Protein AF-A0A6P0RF67-F1 (afdb_monomer)

Solvent-accessible surface area (backbone atoms only — not comparable to full-atom values): 5503 Å² total; per-residue (Å²): 92,56,65,74,38,32,66,65,65,37,50,53,56,42,73,73,34,94,87,54,53,74,92,76,59,65,87,52,50,68,58,55,54,50,52,53,53,31,57,76,66,72,48,88,80,83,86,59,62,71,60,48,37,58,47,39,78,78,45,77,30,48,38,91,97,43,76,50,61,30,74,58,29,51,50,52,53,50,52,55,50,49,64,56,53,53,63,63,6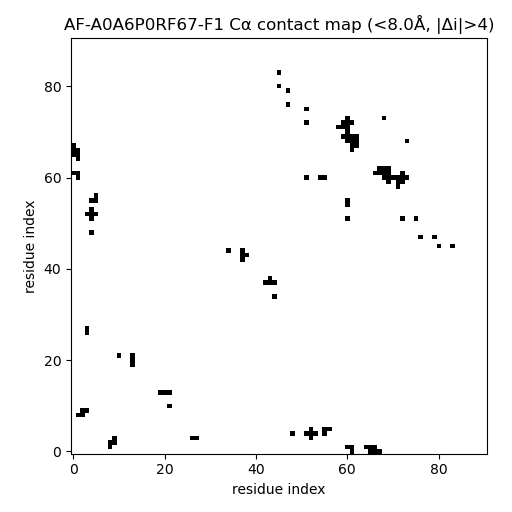9,82,104

Structure (mmCIF, N/CA/C/O backbone):
data_AF-A0A6P0RF67-F1
#
_entry.id   AF-A0A6P0RF67-F1
#
loop_
_atom_site.group_PDB
_atom_site.id
_atom_site.type_symbol
_atom_site.label_atom_id
_atom_site.label_alt_id
_atom_site.label_comp_id
_atom_site.label_asym_id
_atom_site.label_entity_id
_atom_site.label_seq_id
_atom_site.pdbx_PDB_ins_code
_atom_site.Cartn_x
_atom_site.Cartn_y
_atom_site.Cartn_z
_atom_site.occupancy
_atom_site.B_iso_or_equiv
_atom_site.auth_seq_id
_atom_site.auth_comp_id
_atom_site.auth_asym_id
_atom_site.auth_atom_id
_atom_site.pdbx_PDB_model_num
ATOM 1 N N . ASP A 1 1 ? 0.083 1.986 -4.388 1.00 85.38 1 ASP A N 1
ATOM 2 C CA . ASP A 1 1 ? 0.461 1.757 -5.793 1.00 85.38 1 ASP A CA 1
ATOM 3 C C . ASP A 1 1 ? 1.573 0.718 -5.853 1.00 85.38 1 ASP A C 1
ATOM 5 O O . ASP A 1 1 ? 2.302 0.582 -4.871 1.00 85.38 1 ASP A O 1
ATOM 9 N N . GLU A 1 2 ? 1.687 -0.015 -6.959 1.00 90.94 2 GLU A N 1
ATOM 10 C CA . GLU A 1 2 ? 2.681 -1.066 -7.185 1.00 90.94 2 GLU A CA 1
ATOM 11 C C . GLU A 1 2 ? 4.105 -0.531 -6.976 1.00 90.94 2 GLU A C 1
ATOM 13 O O . GLU A 1 2 ? 4.896 -1.144 -6.264 1.00 90.94 2 GLU A O 1
ATOM 18 N N . TYR A 1 3 ? 4.390 0.685 -7.449 1.00 90.25 3 TYR A N 1
ATOM 19 C CA . TYR A 1 3 ? 5.668 1.379 -7.239 1.00 90.25 3 TYR A CA 1
ATOM 20 C C . TYR A 1 3 ? 6.051 1.583 -5.762 1.00 90.25 3 TYR A C 1
ATOM 22 O O . TYR A 1 3 ? 7.222 1.753 -5.441 1.00 90.25 3 TYR A O 1
ATOM 30 N N . GLN A 1 4 ? 5.086 1.576 -4.834 1.00 90.56 4 GLN A N 1
ATOM 31 C CA . GLN A 1 4 ? 5.367 1.713 -3.398 1.00 90.56 4 GLN A CA 1
ATOM 32 C C . GLN A 1 4 ? 5.745 0.385 -2.732 1.00 90.56 4 GLN A C 1
ATOM 34 O O . GLN A 1 4 ? 6.182 0.388 -1.577 1.00 90.56 4 GLN A O 1
ATOM 39 N N . VAL A 1 5 ? 5.506 -0.738 -3.413 1.00 91.88 5 VAL A N 1
ATOM 40 C CA . VAL A 1 5 ? 5.660 -2.091 -2.860 1.00 91.88 5 VAL A CA 1
ATOM 41 C C . VAL A 1 5 ? 6.604 -2.974 -3.670 1.00 91.88 5 VAL A C 1
ATOM 43 O O . VAL A 1 5 ? 7.023 -4.010 -3.168 1.00 91.88 5 VAL A O 1
ATOM 46 N N . ASN A 1 6 ? 6.939 -2.561 -4.890 1.00 91.75 6 ASN A N 1
ATOM 47 C CA . ASN A 1 6 ? 7.833 -3.251 -5.801 1.00 91.75 6 ASN A CA 1
ATOM 48 C C . ASN A 1 6 ? 9.073 -2.378 -6.055 1.00 91.75 6 ASN A C 1
ATOM 50 O O . ASN A 1 6 ? 9.061 -1.486 -6.904 1.00 91.75 6 ASN A O 1
ATOM 54 N N . ASP A 1 7 ? 10.138 -2.628 -5.288 1.00 89.81 7 ASP A N 1
ATOM 55 C CA . ASP A 1 7 ? 11.401 -1.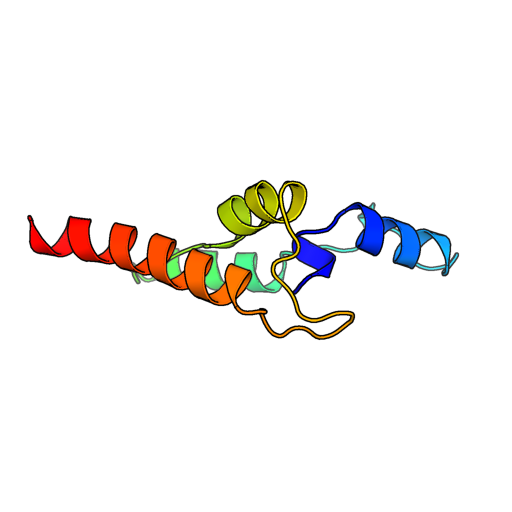891 -5.413 1.00 89.81 7 ASP A CA 1
ATOM 56 C C . ASP A 1 7 ? 12.072 -2.113 -6.777 1.00 89.81 7 ASP A C 1
ATOM 58 O O . ASP A 1 7 ? 12.763 -1.218 -7.255 1.00 89.81 7 ASP A O 1
ATOM 62 N N . GLU A 1 8 ? 11.882 -3.274 -7.410 1.00 90.25 8 GLU A N 1
ATOM 63 C CA . GLU A 1 8 ? 12.436 -3.568 -8.737 1.00 90.25 8 GLU A CA 1
ATOM 64 C C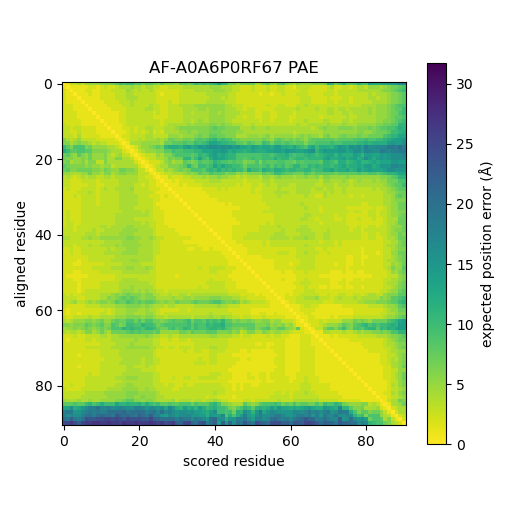 . GLU A 1 8 ? 11.815 -2.643 -9.787 1.00 90.25 8 GLU A C 1
ATOM 66 O O . GLU A 1 8 ? 12.535 -1.865 -10.409 1.00 90.25 8 GLU A O 1
ATOM 71 N N . LEU A 1 9 ? 10.481 -2.618 -9.869 1.00 89.31 9 LEU A N 1
ATOM 72 C CA . LEU A 1 9 ? 9.734 -1.731 -10.769 1.00 89.31 9 LEU A CA 1
ATOM 73 C C . LEU A 1 9 ? 10.063 -0.248 -10.531 1.00 89.31 9 LEU A C 1
ATOM 75 O O . LEU A 1 9 ? 10.190 0.550 -11.464 1.00 89.31 9 LEU A O 1
ATOM 79 N N . LEU A 1 10 ? 10.201 0.140 -9.264 1.00 89.62 10 LEU A N 1
ATOM 80 C CA . LEU A 1 10 ? 10.583 1.498 -8.912 1.00 89.62 10 LEU A CA 1
ATOM 81 C C . LEU A 1 10 ? 12.002 1.832 -9.398 1.0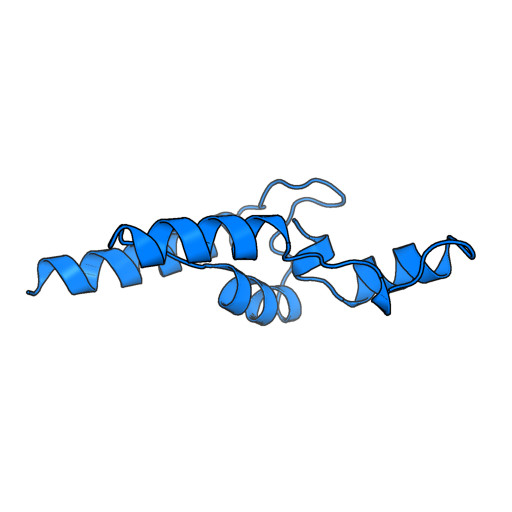0 89.62 10 LEU A C 1
ATOM 83 O O . LEU A 1 10 ? 12.219 2.897 -9.973 1.00 89.62 10 LEU A O 1
ATOM 87 N N . ASN A 1 11 ? 12.969 0.938 -9.179 1.00 89.44 11 ASN A N 1
ATOM 88 C CA . ASN A 1 11 ? 14.352 1.145 -9.606 1.00 89.44 11 ASN A CA 1
ATOM 89 C C . ASN A 1 11 ? 14.483 1.168 -11.133 1.00 89.44 11 ASN A C 1
ATOM 91 O O . ASN A 1 11 ? 15.265 1.965 -11.641 1.00 89.44 11 ASN A O 1
ATOM 95 N N . GLU A 1 12 ? 13.709 0.354 -11.858 1.00 89.88 12 GLU A N 1
ATOM 96 C CA . GLU A 1 12 ? 13.621 0.415 -13.324 1.00 89.88 12 GLU A CA 1
ATOM 97 C C . GLU A 1 12 ? 13.186 1.805 -13.797 1.00 89.88 12 GLU A C 1
ATOM 99 O O . GLU A 1 12 ? 13.791 2.366 -14.707 1.00 89.88 12 GLU A O 1
ATOM 104 N N . THR A 1 13 ? 12.204 2.403 -13.117 1.00 87.19 13 THR A N 1
ATOM 105 C CA . THR A 1 13 ? 11.710 3.746 -13.449 1.00 87.19 13 THR A CA 1
ATOM 106 C C . THR A 1 13 ? 12.803 4.801 -13.256 1.00 87.19 13 THR A C 1
ATOM 108 O O . THR A 1 13 ? 13.027 5.624 -14.135 1.00 87.19 13 THR A O 1
ATOM 111 N N . PHE A 1 14 ? 13.539 4.774 -12.140 1.00 89.31 14 PHE A N 1
ATOM 112 C CA . PHE A 1 14 ? 14.647 5.719 -11.925 1.00 89.31 14 PHE A CA 1
ATOM 113 C C . PHE A 1 14 ? 15.843 5.476 -12.850 1.00 89.31 14 PHE A C 1
ATOM 115 O O . PHE A 1 14 ? 16.550 6.421 -13.179 1.00 89.31 14 PHE A O 1
ATOM 122 N N . ALA A 1 15 ? 16.081 4.234 -13.274 1.00 87.88 15 ALA A N 1
ATOM 123 C CA . ALA A 1 15 ? 17.141 3.921 -14.228 1.00 87.88 15 ALA A 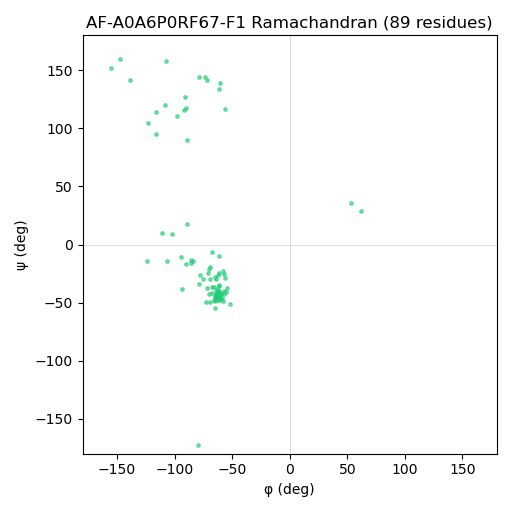CA 1
ATOM 124 C C . ALA A 1 15 ? 16.825 4.413 -15.652 1.00 87.88 15 ALA A C 1
ATOM 126 O O . ALA A 1 15 ? 17.748 4.625 -16.434 1.00 87.88 15 ALA A O 1
ATOM 127 N N . GLU A 1 16 ? 15.544 4.587 -15.995 1.00 88.88 16 GLU A N 1
ATOM 128 C CA . GLU A 1 16 ? 15.111 5.092 -17.304 1.00 88.88 16 GLU A CA 1
ATOM 129 C C . GLU A 1 16 ? 15.269 6.618 -17.440 1.00 88.88 16 GLU A C 1
ATOM 131 O O . GLU A 1 16 ? 15.456 7.118 -18.551 1.00 88.88 16 GLU A O 1
ATOM 136 N N . TYR A 1 17 ? 15.231 7.368 -16.332 1.00 86.25 17 TYR A N 1
ATOM 137 C CA . TYR A 1 17 ? 15.220 8.833 -16.346 1.00 86.25 17 TYR A CA 1
ATOM 138 C C . TYR A 1 17 ? 16.381 9.435 -15.539 1.00 86.25 17 TYR A C 1
ATOM 140 O O . TYR A 1 17 ? 16.307 9.539 -14.317 1.00 86.25 17 TYR A O 1
ATOM 148 N N . ASP A 1 18 ? 17.405 9.936 -16.239 1.00 79.56 18 ASP A N 1
ATOM 149 C CA . ASP A 1 18 ? 18.630 10.520 -15.654 1.00 79.56 18 ASP A CA 1
ATOM 150 C C . ASP A 1 18 ? 18.385 11.708 -14.694 1.00 79.56 18 ASP A C 1
ATOM 152 O O . ASP A 1 18 ? 19.195 11.975 -13.802 1.00 79.56 18 ASP A O 1
ATOM 156 N N . ASP A 1 19 ? 17.270 12.426 -14.859 1.00 83.81 19 ASP A N 1
ATOM 157 C CA . ASP A 1 19 ? 16.919 13.594 -14.041 1.00 83.81 19 ASP A CA 1
ATOM 158 C C . ASP A 1 19 ? 16.189 13.229 -12.734 1.00 83.81 19 ASP A C 1
ATOM 160 O O . ASP A 1 19 ? 16.051 14.074 -11.842 1.00 83.81 19 ASP A O 1
ATOM 164 N N . LEU A 1 20 ? 15.714 11.985 -12.595 1.00 81.06 20 LEU A N 1
ATOM 165 C CA . LEU A 1 20 ? 15.011 11.525 -11.402 1.00 81.06 20 LEU A CA 1
ATOM 166 C C . LEU A 1 20 ? 15.998 10.929 -10.397 1.00 81.06 20 LEU A C 1
ATOM 168 O O . LEU A 1 20 ? 16.755 10.008 -10.695 1.00 81.06 20 LEU A O 1
ATOM 172 N N . LYS A 1 21 ? 15.962 11.420 -9.155 1.00 80.44 21 LYS A N 1
ATOM 173 C CA . LYS A 1 21 ? 16.783 10.882 -8.065 1.00 80.44 21 LYS A CA 1
ATOM 174 C C . LYS A 1 21 ? 15.910 10.124 -7.084 1.00 80.44 21 LYS A C 1
ATOM 176 O O . LY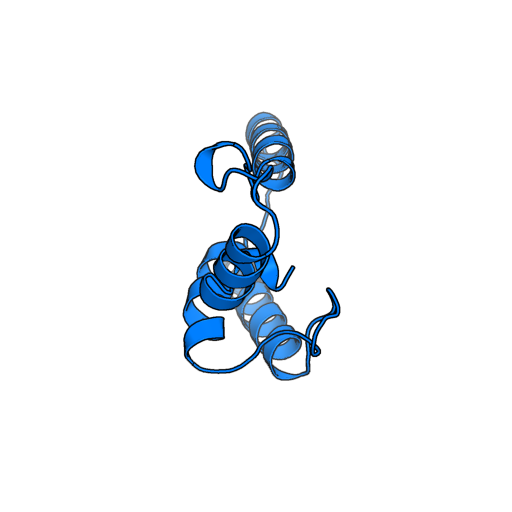S A 1 21 ? 15.047 10.707 -6.434 1.00 80.44 21 LYS A O 1
ATOM 181 N N . ARG A 1 22 ? 16.190 8.834 -6.895 1.00 78.38 22 ARG A N 1
ATOM 182 C CA . ARG A 1 22 ? 15.456 8.002 -5.929 1.00 78.38 22 ARG A CA 1
ATOM 183 C C . ARG A 1 22 ? 15.458 8.608 -4.523 1.00 78.38 22 ARG A C 1
ATOM 185 O O . ARG A 1 22 ? 14.452 8.540 -3.827 1.00 78.38 22 ARG A O 1
ATOM 192 N N . GLU A 1 23 ? 16.563 9.231 -4.110 1.00 80.19 23 GLU A N 1
ATOM 193 C CA . GLU A 1 23 ? 16.656 9.876 -2.795 1.00 80.19 23 GLU A CA 1
ATOM 194 C C . GLU A 1 23 ? 15.800 11.142 -2.630 1.00 80.19 23 GLU A C 1
ATOM 196 O O . GLU A 1 23 ? 15.538 11.537 -1.493 1.00 80.19 23 GLU A O 1
ATOM 201 N N . SER A 1 24 ? 15.365 11.790 -3.718 1.00 80.69 24 SER A N 1
ATOM 202 C CA . SER A 1 24 ? 14.504 12.977 -3.634 1.00 80.69 24 SER A CA 1
ATOM 203 C C . SER A 1 24 ? 13.018 12.639 -3.533 1.00 80.69 24 SER A C 1
ATOM 205 O O . SER A 1 24 ? 12.235 13.492 -3.111 1.00 80.69 24 SER A O 1
ATOM 207 N N . ASP A 1 25 ? 12.630 11.402 -3.853 1.00 82.38 25 ASP A N 1
ATOM 208 C CA . ASP A 1 25 ? 11.229 11.004 -3.933 1.00 82.38 25 ASP A CA 1
ATOM 209 C C . ASP A 1 25 ? 10.747 10.308 -2.660 1.00 82.38 25 ASP A C 1
ATOM 211 O O . ASP A 1 25 ? 11.083 9.166 -2.341 1.00 82.38 25 ASP A O 1
ATOM 215 N N . ASN A 1 26 ? 9.873 10.998 -1.925 1.00 88.69 26 ASN A N 1
ATOM 216 C CA . ASN A 1 26 ? 9.172 10.415 -0.790 1.00 88.69 26 ASN A CA 1
ATOM 217 C C . ASN A 1 26 ? 7.856 9.768 -1.237 1.00 88.69 26 ASN A C 1
ATOM 219 O O . ASN A 1 26 ? 6.788 10.381 -1.162 1.00 88.69 26 ASN A O 1
ATOM 223 N N . LEU A 1 27 ? 7.923 8.486 -1.598 1.00 90.12 27 LEU A N 1
ATOM 224 C CA . LEU A 1 27 ? 6.758 7.676 -1.981 1.00 90.12 27 LEU A CA 1
ATOM 225 C C . LEU A 1 27 ? 5.699 7.511 -0.885 1.00 90.12 27 LEU A C 1
ATOM 227 O O . LEU A 1 27 ? 4.626 6.979 -1.151 1.00 90.12 27 LEU A O 1
ATOM 231 N N . THR A 1 28 ? 5.992 7.927 0.348 1.00 92.50 28 THR A N 1
ATOM 232 C CA . THR A 1 28 ? 5.059 7.861 1.481 1.00 92.50 28 THR A CA 1
ATOM 233 C C . THR A 1 28 ? 4.580 9.232 1.946 1.00 92.50 28 THR A C 1
ATOM 235 O O . THR A 1 28 ? 3.935 9.331 2.988 1.00 92.50 28 THR A O 1
ATOM 238 N N . CYS A 1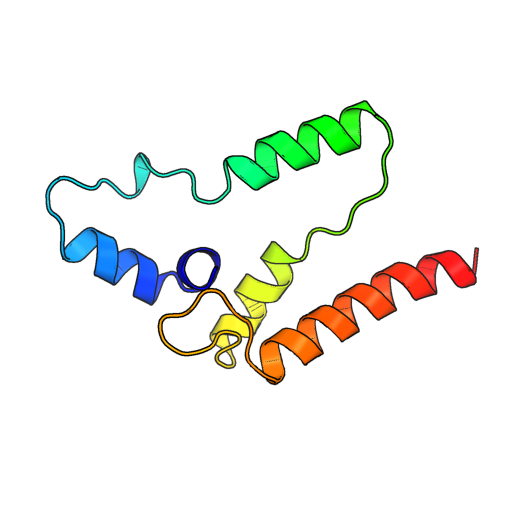 29 ? 4.871 10.303 1.196 1.00 93.81 29 CYS A N 1
ATOM 239 C CA . CYS A 1 29 ? 4.572 11.683 1.584 1.00 93.81 29 CYS A CA 1
ATOM 240 C C . CYS A 1 29 ? 3.105 11.868 2.002 1.00 93.81 29 CYS A C 1
ATOM 242 O O . CYS A 1 29 ? 2.820 12.340 3.104 1.00 93.81 29 CYS A O 1
ATOM 244 N N . GLN A 1 30 ? 2.170 11.419 1.164 1.00 93.56 30 GLN A N 1
ATOM 245 C CA . GLN A 1 30 ? 0.735 11.544 1.405 1.00 93.56 30 GLN A CA 1
ATOM 246 C C . GLN A 1 30 ? 0.298 10.729 2.629 1.00 93.56 30 GLN A C 1
ATOM 248 O O . GLN A 1 30 ? -0.431 11.246 3.477 1.00 93.56 30 GLN A O 1
ATOM 253 N N . GLN A 1 31 ? 0.783 9.490 2.770 1.00 94.94 31 GLN A N 1
ATOM 254 C CA . GLN A 1 31 ? 0.499 8.653 3.943 1.00 94.94 31 GLN A CA 1
ATOM 255 C C . GLN A 1 31 ? 1.051 9.279 5.224 1.00 94.94 31 GLN A C 1
ATOM 257 O O . GLN A 1 31 ? 0.369 9.262 6.241 1.00 94.94 31 GLN A O 1
ATOM 262 N N . ALA A 1 32 ? 2.244 9.877 5.179 1.00 95.62 32 ALA A N 1
ATOM 263 C CA . ALA A 1 32 ? 2.862 10.538 6.323 1.00 95.62 32 ALA A CA 1
ATOM 264 C C . ALA A 1 32 ? 2.106 11.807 6.746 1.00 95.62 32 ALA A C 1
ATOM 266 O O . ALA A 1 32 ? 2.006 12.089 7.940 1.00 95.62 32 ALA A O 1
ATOM 267 N N . ILE A 1 33 ? 1.570 12.578 5.795 1.00 97.56 33 ILE A N 1
ATOM 268 C CA . ILE A 1 33 ? 0.704 13.729 6.092 1.00 97.56 33 ILE A CA 1
ATOM 269 C C . ILE A 1 33 ? -0.595 13.244 6.749 1.00 97.56 33 ILE A C 1
ATOM 271 O O . ILE A 1 33 ? -0.982 13.753 7.804 1.00 97.56 33 ILE A O 1
ATOM 275 N N . LEU A 1 34 ? -1.239 12.234 6.158 1.00 97.88 34 LEU A N 1
ATOM 276 C CA . LEU A 1 34 ? -2.516 11.712 6.631 1.00 97.88 34 LEU A CA 1
ATOM 277 C C . LEU A 1 34 ? -2.394 11.044 8.008 1.00 97.88 34 LEU A C 1
ATOM 279 O O . LEU A 1 34 ? -3.166 11.362 8.908 1.00 97.88 34 LEU A O 1
ATOM 283 N N . SER A 1 35 ? -1.405 10.173 8.215 1.00 97.50 35 SER A N 1
ATOM 284 C CA . SER A 1 35 ? -1.223 9.452 9.481 1.00 97.50 35 SER A CA 1
ATOM 285 C C . SER A 1 35 ? -0.932 10.394 10.648 1.00 97.50 35 SER A C 1
ATOM 287 O O . SER A 1 35 ? -1.486 10.211 11.732 1.00 97.50 35 SER A O 1
ATOM 289 N N . LYS A 1 36 ? -0.143 11.456 10.423 1.00 98.00 36 LYS A N 1
ATOM 290 C CA . LYS A 1 36 ? 0.091 12.516 11.418 1.00 98.00 36 LYS A CA 1
ATOM 291 C C . LYS A 1 36 ? -1.203 13.223 11.804 1.00 98.00 36 LYS A C 1
ATOM 293 O O . LYS A 1 36 ? -1.451 13.417 12.992 1.00 98.00 36 LYS A O 1
ATOM 298 N N . PHE A 1 37 ? -2.023 13.595 10.821 1.00 98.44 37 PHE A N 1
ATOM 299 C CA . PHE A 1 37 ? -3.312 14.233 11.079 1.00 98.44 37 PHE A CA 1
ATOM 300 C C . PHE A 1 37 ? -4.251 13.310 11.867 1.00 98.44 37 PHE A C 1
ATOM 302 O O . PHE A 1 37 ? -4.822 13.732 12.871 1.00 98.44 37 PHE A O 1
ATOM 309 N N . LEU A 1 38 ? -4.382 12.049 11.451 1.00 98.50 38 LEU A N 1
ATOM 310 C CA . LEU A 1 38 ? -5.250 11.070 12.109 1.00 98.50 38 LEU A CA 1
ATOM 311 C C . LEU A 1 38 ? -4.809 10.815 13.557 1.00 98.50 38 LEU A C 1
ATOM 313 O O . LEU A 1 38 ? -5.637 10.869 14.465 1.00 98.50 38 LEU A O 1
ATOM 317 N N . ALA A 1 39 ? -3.502 10.647 13.790 1.00 97.44 39 ALA A N 1
ATOM 318 C CA . ALA A 1 39 ? -2.938 10.469 15.126 1.00 97.44 39 ALA A CA 1
ATOM 319 C C . ALA A 1 39 ? -3.176 11.691 16.029 1.00 97.44 39 ALA A C 1
ATOM 321 O O . ALA A 1 39 ? -3.607 11.535 17.168 1.00 97.44 39 ALA A O 1
ATOM 322 N N . ALA A 1 40 ? -2.958 12.908 15.517 1.00 98.38 40 ALA A N 1
ATOM 323 C CA . ALA A 1 40 ? -3.183 14.142 16.275 1.00 98.38 40 ALA A CA 1
ATOM 324 C C . ALA A 1 40 ? -4.653 14.342 16.688 1.00 98.38 40 ALA A C 1
ATOM 326 O O . ALA A 1 40 ? -4.924 15.000 17.690 1.00 98.38 40 ALA A O 1
ATOM 327 N N . ASN A 1 41 ? -5.593 13.765 15.936 1.00 98.56 41 ASN A N 1
ATOM 328 C CA . ASN A 1 41 ? -7.029 13.859 16.196 1.00 98.56 41 ASN A CA 1
ATOM 329 C C . ASN A 1 41 ? -7.613 12.598 16.856 1.00 98.56 41 ASN A C 1
ATOM 331 O O . ASN A 1 41 ? -8.830 12.497 16.985 1.00 98.56 41 ASN A O 1
ATOM 335 N N . ASN A 1 42 ? -6.775 11.646 17.285 1.00 97.62 42 ASN A N 1
ATOM 336 C CA . ASN A 1 42 ? -7.202 10.362 17.857 1.00 97.62 42 ASN A CA 1
ATOM 337 C C . ASN A 1 42 ? -8.187 9.589 16.960 1.00 97.62 42 ASN A C 1
ATOM 339 O O . ASN A 1 42 ? -9.105 8.937 17.455 1.00 97.62 42 ASN A O 1
ATOM 343 N N . ILE A 1 43 ? -8.011 9.668 15.640 1.00 97.56 43 ILE A N 1
ATOM 344 C CA . ILE A 1 43 ? -8.831 8.933 14.676 1.00 97.56 43 ILE A CA 1
ATOM 345 C C . ILE A 1 43 ? -8.154 7.581 14.418 1.00 97.56 43 ILE A C 1
ATOM 347 O O . ILE A 1 43 ? -7.024 7.571 13.917 1.00 97.56 43 ILE A O 1
ATOM 351 N N . PRO A 1 44 ? -8.799 6.443 14.741 1.00 94.31 44 PRO A N 1
ATOM 352 C CA . PRO A 1 44 ? -8.255 5.126 14.433 1.00 94.31 44 PRO A CA 1
ATOM 353 C C . PRO A 1 44 ? -8.069 4.949 12.927 1.00 94.31 44 PRO A C 1
ATOM 355 O O . PRO A 1 44 ? -8.915 5.358 12.131 1.00 94.31 44 PRO A O 1
ATOM 358 N N . TYR A 1 45 ? -6.960 4.330 12.533 1.00 95.12 45 TYR A N 1
ATOM 359 C CA . TYR A 1 45 ? -6.679 4.029 11.136 1.00 95.12 45 TYR A CA 1
ATOM 360 C C . TYR A 1 45 ? -5.893 2.733 10.992 1.00 95.12 45 TYR A C 1
ATOM 362 O O . TYR A 1 45 ? -5.234 2.268 11.925 1.00 95.12 45 TYR A O 1
ATOM 370 N N . LEU A 1 46 ? -5.969 2.171 9.789 1.00 95.50 46 LEU A N 1
ATOM 371 C CA . LEU A 1 46 ? -5.307 0.938 9.400 1.00 95.50 46 LEU A CA 1
ATOM 372 C C . LEU A 1 46 ? -4.288 1.237 8.300 1.00 95.50 46 LEU A C 1
ATOM 374 O O . LEU A 1 46 ? -4.659 1.617 7.191 1.00 95.50 46 LEU A O 1
ATOM 378 N N . ASP A 1 47 ? -3.007 1.058 8.610 1.00 95.50 47 ASP A N 1
ATOM 379 C CA . ASP A 1 47 ? -1.931 1.120 7.621 1.00 95.50 47 ASP A CA 1
ATOM 380 C C . ASP A 1 47 ? -1.648 -0.283 7.066 1.00 95.50 47 ASP A C 1
ATOM 382 O O . ASP A 1 47 ? -1.223 -1.185 7.792 1.00 95.50 47 ASP A O 1
ATOM 386 N N . MET A 1 48 ? -1.896 -0.468 5.769 1.00 96.25 48 MET A N 1
ATOM 387 C CA . MET A 1 48 ? -1.691 -1.740 5.070 1.00 96.25 48 MET A CA 1
ATOM 388 C C . MET A 1 48 ? -0.320 -1.837 4.380 1.00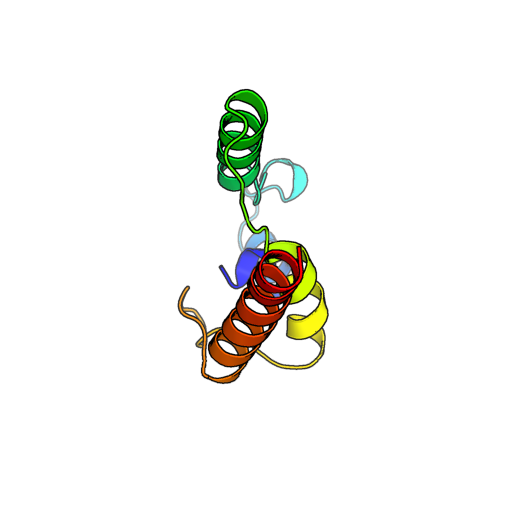 96.25 48 MET A C 1
ATOM 390 O O . MET A 1 48 ? 0.056 -2.924 3.935 1.00 96.25 48 MET A O 1
ATOM 394 N N . LEU A 1 49 ? 0.447 -0.741 4.285 1.00 95.25 49 LEU A N 1
ATOM 395 C CA . LEU A 1 49 ? 1.606 -0.648 3.389 1.00 95.25 49 LEU A CA 1
ATOM 396 C C . LEU A 1 49 ? 2.667 -1.713 3.681 1.00 95.25 49 LEU A C 1
ATOM 398 O O . LEU A 1 49 ? 3.148 -2.374 2.764 1.00 95.25 49 LEU A O 1
ATOM 402 N N . ASN A 1 50 ? 3.019 -1.907 4.953 1.00 94.62 50 ASN A N 1
ATOM 403 C CA . ASN A 1 50 ? 4.072 -2.853 5.328 1.00 94.62 50 ASN A CA 1
ATOM 404 C C . ASN A 1 50 ? 3.720 -4.301 4.970 1.00 94.62 50 ASN A C 1
ATOM 406 O O . ASN A 1 50 ? 4.584 -5.033 4.496 1.00 94.62 50 ASN A O 1
ATOM 410 N N . ARG A 1 51 ? 2.460 -4.720 5.153 1.00 96.25 51 ARG A N 1
ATOM 411 C CA . ARG A 1 51 ? 2.031 -6.071 4.756 1.00 96.25 51 ARG A CA 1
ATOM 412 C C . ARG A 1 51 ? 2.043 -6.228 3.240 1.00 96.25 51 ARG A C 1
ATOM 414 O O . ARG A 1 51 ? 2.549 -7.232 2.760 1.00 96.25 51 ARG A O 1
ATOM 421 N N . PHE A 1 52 ? 1.584 -5.223 2.497 1.00 96.81 52 PHE A N 1
ATOM 422 C CA . PHE A 1 52 ? 1.651 -5.248 1.034 1.00 96.81 52 PHE A CA 1
ATOM 423 C C . PHE A 1 52 ? 3.093 -5.333 0.506 1.00 96.81 52 PHE A C 1
ATOM 425 O O . PHE A 1 52 ? 3.344 -6.100 -0.415 1.00 96.81 52 PHE A O 1
ATOM 432 N N . LYS A 1 53 ? 4.049 -4.614 1.113 1.00 95.19 53 LYS A N 1
ATOM 433 C CA . LYS A 1 53 ? 5.482 -4.713 0.768 1.00 95.19 53 LYS A CA 1
ATOM 434 C C . LYS A 1 53 ? 6.043 -6.119 0.956 1.00 95.19 53 LYS A C 1
ATOM 436 O O . LYS A 1 53 ? 6.830 -6.583 0.143 1.00 95.19 53 LYS A O 1
ATOM 441 N N . ILE A 1 54 ? 5.667 -6.780 2.048 1.00 95.81 54 ILE A N 1
ATOM 442 C CA . ILE A 1 54 ? 6.147 -8.130 2.353 1.00 95.81 54 ILE A CA 1
ATOM 443 C C . ILE A 1 54 ? 5.560 -9.132 1.356 1.00 95.81 54 ILE A C 1
ATOM 445 O O . ILE A 1 54 ? 6.307 -9.909 0.770 1.00 95.81 54 ILE A O 1
ATOM 449 N N . GLU A 1 55 ? 4.244 -9.095 1.145 1.00 96.56 55 GLU A N 1
ATOM 450 C CA . GLU A 1 55 ? 3.548 -10.107 0.343 1.00 96.56 55 GLU A CA 1
ATOM 451 C C . GLU A 1 55 ? 3.770 -9.950 -1.166 1.00 96.56 55 GLU A C 1
ATOM 453 O O . GLU A 1 55 ? 3.825 -10.957 -1.870 1.00 96.56 55 GLU A O 1
ATOM 458 N N . GLN A 1 56 ? 3.996 -8.728 -1.669 1.00 95.06 56 GLN A N 1
ATOM 459 C CA . GLN A 1 56 ? 4.327 -8.492 -3.084 1.00 95.06 56 GLN A CA 1
ATOM 460 C C . GLN A 1 56 ? 5.564 -9.293 -3.538 1.00 95.06 56 GLN A C 1
ATOM 462 O O . GLN A 1 56 ? 5.642 -9.688 -4.699 1.00 95.06 56 GLN A O 1
ATOM 467 N N . ASN A 1 57 ? 6.505 -9.584 -2.629 1.00 91.94 57 ASN A N 1
ATOM 468 C CA . ASN A 1 57 ? 7.696 -10.387 -2.934 1.00 91.94 57 ASN A CA 1
ATOM 469 C C . ASN A 1 57 ? 7.383 -11.871 -3.185 1.00 91.94 57 ASN A C 1
ATOM 471 O O . ASN A 1 57 ? 8.189 -12.574 -3.787 1.00 91.94 57 ASN A O 1
ATOM 475 N N . ASN A 1 58 ? 6.235 -12.357 -2.708 1.00 94.19 58 ASN A N 1
ATOM 476 C CA . ASN A 1 58 ? 5.814 -13.748 -2.867 1.00 94.19 58 ASN A CA 1
ATOM 477 C C . ASN A 1 58 ? 4.925 -13.929 -4.102 1.00 94.19 58 ASN A C 1
ATOM 479 O O . ASN A 1 58 ? 5.011 -14.945 -4.793 1.00 94.19 58 ASN A O 1
ATOM 483 N N . HIS A 1 59 ? 4.049 -12.957 -4.367 1.00 92.81 59 HIS A N 1
ATOM 484 C CA . HIS A 1 59 ? 3.158 -12.945 -5.522 1.00 92.81 59 HIS A CA 1
ATOM 485 C C . HIS A 1 59 ? 2.730 -11.517 -5.904 1.00 92.81 59 HIS A C 1
ATOM 487 O O . HIS A 1 59 ? 2.617 -10.658 -5.032 1.00 92.81 59 HIS A O 1
ATOM 493 N N . PRO A 1 60 ? 2.426 -11.240 -7.186 1.00 94.75 60 PRO A N 1
ATOM 494 C CA . PRO A 1 60 ? 1.921 -9.930 -7.585 1.00 94.75 60 PRO A CA 1
ATOM 495 C C . PRO A 1 60 ? 0.588 -9.609 -6.899 1.00 94.75 60 PRO A C 1
ATOM 497 O O . PRO A 1 60 ? -0.329 -10.434 -6.920 1.00 94.75 60 PRO A O 1
ATOM 500 N N . LEU A 1 61 ? 0.441 -8.400 -6.353 1.00 96.94 61 LEU A N 1
ATOM 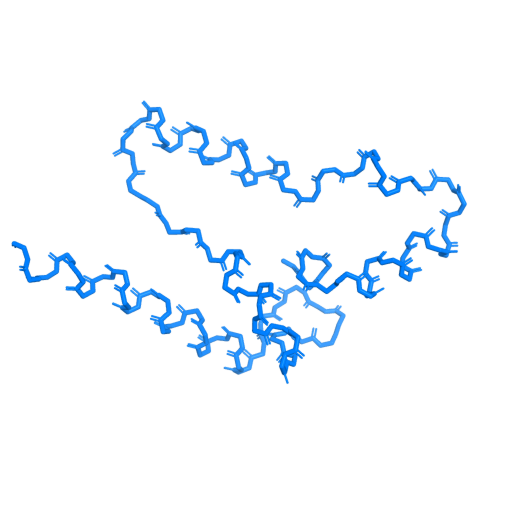501 C CA . LEU A 1 61 ? -0.794 -7.927 -5.705 1.00 96.94 61 LEU A CA 1
ATOM 502 C C . LEU A 1 61 ? -1.562 -6.897 -6.541 1.00 96.94 61 LEU A C 1
ATOM 504 O O . LEU A 1 61 ? -2.726 -6.609 -6.257 1.00 96.94 61 LEU A O 1
ATOM 508 N N . TYR A 1 62 ? -0.925 -6.348 -7.570 1.00 96.19 62 TYR A N 1
ATOM 509 C CA . TYR A 1 62 ? -1.473 -5.314 -8.441 1.00 96.19 62 TYR A CA 1
ATOM 510 C C . TYR A 1 62 ? -1.814 -5.883 -9.822 1.00 96.19 62 TYR A C 1
ATOM 512 O O . TYR A 1 62 ? -1.335 -6.952 -10.217 1.00 96.19 62 TYR A O 1
ATOM 520 N N . LEU A 1 63 ? -2.709 -5.201 -10.534 1.00 93.00 63 LEU A N 1
ATOM 521 C CA . LEU A 1 63 ? -2.873 -5.397 -11.969 1.00 93.00 63 LEU A CA 1
ATOM 522 C C . LEU A 1 63 ? -1.655 -4.800 -12.681 1.00 93.00 63 LEU A C 1
ATOM 524 O O . LEU A 1 63 ? -1.141 -3.761 -12.277 1.00 93.00 63 LEU A O 1
ATOM 528 N N . LEU A 1 64 ? -1.186 -5.467 -13.738 1.00 86.00 64 LEU A N 1
ATOM 529 C CA . LEU A 1 64 ? 0.029 -5.065 -14.445 1.00 86.00 64 LEU A CA 1
ATOM 530 C C . LEU A 1 64 ? -0.078 -3.610 -14.925 1.00 86.00 64 LEU A C 1
ATOM 532 O O . LEU A 1 64 ? -0.889 -3.319 -15.804 1.00 86.00 64 LEU A O 1
ATOM 536 N N . ARG A 1 65 ? 0.800 -2.740 -14.401 1.00 76.00 65 ARG A N 1
ATOM 537 C CA . ARG A 1 65 ? 0.903 -1.314 -14.769 1.00 76.00 65 ARG A CA 1
ATOM 538 C C . ARG A 1 65 ? -0.357 -0.496 -14.465 1.00 76.00 65 ARG A C 1
ATOM 540 O O . ARG A 1 65 ? -0.630 0.489 -15.149 1.00 76.00 65 ARG A O 1
ATOM 547 N N . GLU A 1 66 ? -1.125 -0.886 -13.453 1.00 86.75 66 GLU A N 1
ATOM 548 C CA . GLU A 1 66 ? -2.313 -0.148 -13.031 1.00 86.75 66 GLU A CA 1
ATOM 549 C C . GLU A 1 66 ? -2.398 -0.097 -11.495 1.00 86.75 66 GLU A C 1
ATOM 551 O O . GLU A 1 66 ? -2.103 -1.090 -10.830 1.00 86.75 66 GLU A O 1
ATOM 556 N N . PRO A 1 67 ? -2.833 1.026 -10.887 1.00 86.56 67 PRO A N 1
ATOM 557 C CA . PRO A 1 67 ? -2.830 1.175 -9.426 1.00 86.56 67 PRO A CA 1
ATOM 558 C C . PRO A 1 67 ? -3.827 0.264 -8.688 1.00 86.56 67 PRO A C 1
ATOM 560 O O . PRO A 1 67 ? -3.843 0.247 -7.454 1.00 86.56 67 PRO A O 1
ATOM 563 N N . HIS A 1 68 ? -4.679 -0.469 -9.409 1.00 95.12 68 HIS A N 1
ATOM 564 C CA . HIS A 1 68 ? -5.682 -1.360 -8.838 1.00 95.12 68 HIS A CA 1
ATOM 565 C C . HIS A 1 68 ? -5.082 -2.694 -8.388 1.00 95.12 68 HIS A C 1
ATOM 567 O O . HIS A 1 68 ? -4.211 -3.272 -9.037 1.00 95.12 68 HIS A O 1
ATOM 573 N N . TRP A 1 69 ? -5.611 -3.229 -7.290 1.00 96.75 69 TRP A N 1
ATOM 574 C CA . TRP A 1 69 ? -5.257 -4.563 -6.820 1.00 96.75 69 TRP A CA 1
ATOM 575 C C . TRP A 1 69 ? -5.878 -5.656 -7.687 1.00 96.75 69 TRP A C 1
ATOM 577 O O . TRP A 1 69 ? -7.031 -5.560 -8.112 1.00 96.75 69 TRP A O 1
ATOM 587 N N . ASN A 1 70 ? -5.140 -6.747 -7.872 1.00 96.50 70 ASN A N 1
ATOM 588 C CA . ASN A 1 70 ? -5.679 -7.980 -8.433 1.00 96.50 70 ASN A CA 1
ATOM 589 C C . ASN A 1 70 ? -6.445 -8.782 -7.353 1.00 96.50 70 ASN A C 1
ATOM 591 O O . ASN A 1 70 ? -6.670 -8.306 -6.236 1.00 96.50 70 ASN A O 1
ATOM 595 N N . SER A 1 71 ? -6.872 -10.012 -7.652 1.00 97.56 71 SER A N 1
ATOM 596 C CA . SER A 1 71 ? -7.601 -10.843 -6.681 1.00 97.56 71 SER A CA 1
ATOM 597 C C . SER A 1 71 ? -6.790 -11.163 -5.417 1.00 97.56 71 SER A C 1
ATOM 599 O O . SER A 1 71 ? -7.365 -11.213 -4.333 1.00 97.56 71 SER A O 1
ATOM 601 N N . ALA A 1 72 ? -5.470 -11.347 -5.532 1.00 97.31 72 ALA A N 1
ATOM 602 C CA . ALA A 1 72 ? -4.591 -11.596 -4.391 1.00 97.31 72 ALA A CA 1
ATOM 603 C C . ALA A 1 72 ? -4.431 -10.342 -3.519 1.00 97.31 72 ALA A C 1
ATOM 605 O O . ALA A 1 72 ? -4.554 -10.432 -2.299 1.00 97.31 72 ALA A O 1
ATOM 606 N N . GLY A 1 73 ? -4.260 -9.163 -4.129 1.00 97.56 73 GLY A N 1
ATOM 607 C CA . GLY A 1 73 ? -4.218 -7.894 -3.396 1.00 97.56 73 GLY A CA 1
ATOM 608 C C . GLY A 1 73 ? -5.524 -7.589 -2.656 1.00 97.56 73 GLY A C 1
ATOM 609 O O . GLY A 1 73 ? -5.495 -7.209 -1.486 1.00 97.56 73 GLY A O 1
ATOM 610 N N . ASN A 1 74 ? -6.676 -7.844 -3.286 1.00 98.00 74 ASN A N 1
ATOM 611 C CA . ASN A 1 74 ? -7.978 -7.710 -2.624 1.00 98.00 74 ASN A CA 1
ATOM 612 C C . ASN A 1 74 ? -8.145 -8.695 -1.454 1.00 98.00 74 ASN A C 1
ATOM 614 O O . ASN A 1 74 ? -8.647 -8.312 -0.398 1.00 98.00 74 ASN A O 1
ATOM 618 N N . LEU A 1 75 ? -7.699 -9.947 -1.612 1.00 98.06 75 LEU A N 1
ATOM 619 C CA . LEU A 1 75 ? -7.734 -10.939 -0.536 1.00 98.06 75 LEU A CA 1
ATOM 620 C C . LEU A 1 75 ? -6.853 -10.521 0.651 1.00 98.06 75 LEU A C 1
ATOM 622 O O . LEU A 1 75 ? -7.299 -10.600 1.794 1.00 98.06 75 LEU A O 1
ATOM 626 N N . LEU A 1 76 ? -5.638 -10.031 0.390 1.00 97.94 76 LEU A N 1
ATOM 627 C CA . LEU A 1 76 ? -4.742 -9.533 1.434 1.00 97.94 76 LEU A CA 1
ATOM 628 C C . LEU A 1 76 ? -5.355 -8.344 2.183 1.00 97.94 76 LEU A C 1
ATOM 630 O O . LEU A 1 76 ? -5.324 -8.309 3.412 1.00 97.94 76 LEU A O 1
ATOM 634 N N . ALA A 1 77 ? -5.946 -7.385 1.466 1.00 97.69 77 ALA A N 1
ATOM 635 C CA . ALA A 1 77 ? -6.625 -6.252 2.090 1.00 97.69 77 ALA A CA 1
ATOM 636 C C . ALA A 1 77 ? -7.779 -6.703 2.999 1.00 97.69 77 ALA A C 1
ATOM 638 O O . ALA A 1 77 ? -7.918 -6.194 4.114 1.00 97.69 77 ALA A O 1
ATOM 639 N N . ALA A 1 78 ? -8.575 -7.681 2.552 1.00 97.69 78 ALA A N 1
ATOM 640 C CA . ALA A 1 78 ? -9.666 -8.249 3.337 1.00 97.69 78 ALA A CA 1
ATOM 641 C C . ALA A 1 78 ? -9.164 -8.959 4.605 1.00 97.69 78 ALA A C 1
ATOM 643 O O . ALA A 1 78 ? -9.729 -8.741 5.675 1.00 97.69 78 ALA A O 1
ATOM 644 N N . ASP A 1 79 ? -8.085 -9.745 4.514 1.00 97.06 79 ASP A N 1
ATOM 645 C CA . ASP A 1 79 ? -7.451 -10.394 5.672 1.00 97.06 79 ASP A CA 1
ATOM 646 C C . ASP A 1 79 ? -6.948 -9.364 6.696 1.00 97.06 79 ASP A C 1
ATOM 648 O O . ASP A 1 79 ? -7.244 -9.459 7.889 1.00 97.06 79 ASP A O 1
ATOM 652 N N . ILE A 1 80 ? -6.229 -8.332 6.243 1.00 97.06 80 ILE A N 1
ATOM 653 C CA . ILE A 1 80 ? -5.716 -7.279 7.129 1.00 97.06 80 ILE A CA 1
ATOM 654 C C . ILE A 1 80 ? -6.876 -6.548 7.820 1.00 97.06 80 ILE A C 1
ATOM 656 O O . ILE A 1 80 ? -6.827 -6.325 9.031 1.00 97.06 80 ILE A O 1
ATOM 660 N N . LEU A 1 81 ? -7.926 -6.200 7.068 1.00 96.06 81 LEU A N 1
ATOM 661 C CA . LEU A 1 81 ? -9.101 -5.516 7.601 1.00 96.06 81 LEU A CA 1
ATOM 662 C C . LEU A 1 81 ? -9.850 -6.381 8.620 1.00 96.06 81 LEU A C 1
ATOM 664 O O . LEU A 1 81 ? -10.176 -5.900 9.702 1.00 96.06 81 LEU A O 1
ATOM 668 N N . PHE A 1 82 ? -10.090 -7.654 8.305 1.00 95.50 82 PHE A N 1
ATOM 669 C CA . PHE A 1 82 ? -10.752 -8.590 9.210 1.00 95.50 82 PHE A CA 1
ATOM 670 C C . PHE A 1 82 ? -9.983 -8.720 10.528 1.00 95.50 82 PHE A C 1
ATOM 672 O O . PHE A 1 82 ? -10.555 -8.537 11.599 1.00 95.50 82 PHE A O 1
ATOM 679 N N . ASN A 1 83 ? -8.668 -8.931 10.459 1.00 92.88 83 ASN A N 1
ATOM 680 C CA . ASN A 1 83 ? -7.815 -9.049 11.643 1.00 92.88 83 ASN A CA 1
ATOM 681 C C . ASN A 1 83 ? -7.737 -7.760 12.474 1.00 92.88 83 ASN A C 1
ATOM 683 O O . ASN A 1 83 ? -7.476 -7.821 13.678 1.00 92.88 83 ASN A O 1
ATOM 687 N N . TYR A 1 84 ? -7.914 -6.596 11.847 1.00 92.12 84 TYR A N 1
ATOM 688 C CA . TYR A 1 84 ? -8.008 -5.321 12.551 1.00 92.12 84 TYR A CA 1
ATOM 689 C C . TYR A 1 84 ? -9.345 -5.200 13.291 1.00 92.12 84 TYR A C 1
ATOM 691 O O . TYR A 1 84 ? -9.346 -4.943 14.490 1.00 92.12 84 TYR A O 1
ATOM 699 N N . LEU A 1 85 ? -10.461 -5.466 12.606 1.00 91.75 85 LEU A N 1
ATOM 700 C CA . LEU A 1 85 ? -11.811 -5.303 13.153 1.00 91.75 85 LEU A CA 1
ATOM 701 C C . LEU A 1 85 ? -12.179 -6.360 14.202 1.00 91.75 85 LEU A C 1
ATOM 703 O O . LEU A 1 85 ? -12.835 -6.036 15.185 1.00 91.75 85 LEU A O 1
ATOM 707 N N . VAL A 1 86 ? -11.755 -7.617 14.036 1.00 89.88 86 VAL A N 1
ATOM 708 C CA . VAL A 1 86 ? -12.070 -8.693 14.997 1.00 89.88 86 VAL A CA 1
ATOM 709 C C . VAL A 1 86 ? -11.492 -8.402 16.381 1.00 89.88 86 VAL A C 1
ATOM 711 O O . VAL A 1 86 ? -12.151 -8.659 17.383 1.00 89.88 86 VAL A O 1
ATOM 714 N N . LYS A 1 87 ? -10.308 -7.782 16.458 1.00 77.00 87 LYS A N 1
ATOM 715 C CA . LYS A 1 87 ? -9.708 -7.364 17.737 1.00 77.00 87 LYS A CA 1
ATOM 716 C C . LYS A 1 87 ? -10.555 -6.350 18.505 1.00 77.00 87 LYS A C 1
ATOM 718 O O . LYS A 1 87 ? -10.394 -6.250 19.719 1.00 77.00 87 LYS A O 1
ATOM 723 N N . ASP A 1 88 ? -11.405 -5.604 17.808 1.00 66.00 88 ASP A N 1
ATOM 724 C CA . ASP A 1 88 ? -12.291 -4.612 18.411 1.00 66.00 88 ASP A CA 1
ATOM 725 C C . ASP A 1 88 ? -13.648 -5.205 18.821 1.00 66.00 88 ASP A C 1
ATOM 727 O O . ASP A 1 88 ? -14.342 -4.600 19.631 1.00 66.00 88 ASP A O 1
ATOM 731 N N . ILE A 1 89 ? -14.023 -6.385 18.310 1.00 69.25 89 ILE A N 1
ATOM 732 C CA . ILE A 1 89 ? -15.277 -7.069 18.676 1.00 69.25 89 ILE A CA 1
ATOM 733 C C . ILE A 1 89 ? -15.150 -7.791 20.027 1.00 69.25 89 ILE A C 1
ATOM 735 O O . ILE A 1 89 ? -16.112 -7.833 20.787 1.00 69.25 89 ILE A O 1
ATOM 739 N N . ASP A 1 90 ? -13.966 -8.319 20.344 1.00 58.81 90 ASP A N 1
ATOM 740 C CA . ASP A 1 90 ? -13.703 -9.073 21.581 1.00 58.81 90 ASP A CA 1
ATOM 741 C C . ASP A 1 90 ? -13.252 -8.183 22.767 1.00 58.81 90 ASP A C 1
ATOM 743 O O . ASP A 1 90 ? -12.659 -8.682 23.730 1.00 58.81 90 ASP A O 1
ATOM 747 N N . ARG A 1 91 ? -13.487 -6.864 22.702 1.00 52.25 91 ARG A N 1
ATOM 748 C CA . ARG A 1 91 ? -13.140 -5.886 23.751 1.00 52.25 91 ARG A CA 1
ATOM 749 C C . ARG A 1 91 ? -14.340 -5.386 24.543 1.00 52.25 91 ARG A C 1
ATOM 751 O O . ARG A 1 91 ? -15.424 -5.205 23.952 1.00 52.25 91 ARG A O 1
#

Sequence (91 aa):
DEYQVNDELLNETFAEYDDLKRESDNLTCQQAILSKFLAANNIPYLDMLNRFKIEQNNHPLYLLREPHWNSAGNLLAADILFNYLVKDIDR

pLDDT: mean 90.93, std 8.52, range [52.25, 98.56]

Radius of gyration: 15.65 Å; Cα contacts (8 Å, |Δi|>4): 61; chains: 1; bounding box: 34×28×41 Å

Foldseek 3Di:
DVCLQPVPVVVVVCVVDVPDDPVVDDPCVVVVVVVVVCVVVVNDDADCSVVSNVCCVVDNQPDVPDPHGDPNVVVSVVVSVCVVVVVVVVD

Secondary structure (DSSP, 8-state):
-GGGT-HHHHHHHHHH-TT--GGG--TTHHHHHHHHHHHHTT------HHHHHHHHTTS--EETTEEEE-HHHHHHHHHHHHHHHHHHHT-

Mean predicted aligned error: 4.5 Å